Protein AF-A0A382B850-F1 (afdb_monomer_lite)

Structure (mmCIF, N/CA/C/O backbone):
data_AF-A0A382B850-F1
#
_entry.id   AF-A0A382B850-F1
#
loop_
_atom_site.group_PDB
_atom_site.id
_atom_site.type_symbol
_atom_site.label_atom_id
_atom_site.label_alt_id
_atom_site.label_comp_id
_atom_site.label_asym_id
_atom_site.label_entity_id
_atom_site.label_seq_id
_atom_site.pdbx_PDB_ins_code
_atom_site.Cartn_x
_atom_site.Cartn_y
_atom_site.Cartn_z
_atom_site.occupancy
_atom_site.B_iso_or_equiv
_atom_site.auth_seq_id
_atom_site.auth_comp_id
_atom_site.auth_asym_id
_atom_site.auth_atom_id
_atom_site.pdbx_PDB_model_num
ATOM 1 N N . MET A 1 1 ? -10.034 22.457 20.917 1.00 80.81 1 MET A N 1
ATOM 2 C CA . MET A 1 1 ? -9.694 21.547 19.808 1.00 80.81 1 MET A CA 1
ATOM 3 C C . MET A 1 1 ? -9.091 20.344 20.496 1.00 80.81 1 MET A C 1
ATOM 5 O O . MET A 1 1 ? -8.057 20.524 21.124 1.00 80.81 1 MET A O 1
ATOM 9 N N . ASN A 1 2 ? -9.812 19.227 20.530 1.00 94.81 2 ASN A N 1
ATOM 10 C CA . ASN A 1 2 ? -9.387 18.049 21.280 1.00 94.81 2 ASN A CA 1
ATOM 11 C C . ASN A 1 2 ? -8.382 17.240 20.463 1.00 94.81 2 ASN A C 1
ATOM 13 O O . ASN A 1 2 ? -8.350 17.309 19.231 1.00 94.81 2 ASN A O 1
ATOM 17 N N . THR A 1 3 ? -7.544 16.499 21.165 1.00 97.62 3 THR A N 1
ATOM 18 C CA . THR A 1 3 ? -6.659 15.490 20.596 1.00 97.62 3 THR A CA 1
ATOM 19 C C . THR A 1 3 ? -7.427 14.185 20.354 1.00 97.62 3 THR A C 1
ATOM 21 O O . THR A 1 3 ? -8.405 13.914 21.050 1.00 97.62 3 THR A O 1
ATOM 24 N N . PRO A 1 4 ? -6.965 13.310 19.438 1.00 97.75 4 PRO A N 1
ATOM 25 C CA . PRO A 1 4 ? -7.600 12.009 19.221 1.00 97.75 4 PRO A CA 1
ATOM 26 C C . PRO A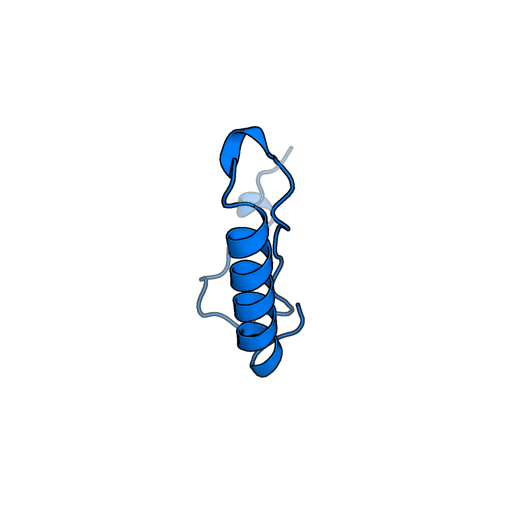 1 4 ? -7.734 11.175 20.502 1.00 97.75 4 PRO A C 1
ATOM 28 O O . PRO A 1 4 ? -8.743 10.507 20.696 1.00 97.75 4 PRO A O 1
ATOM 31 N N . ALA A 1 5 ? -6.743 11.256 21.396 1.00 97.88 5 ALA A N 1
ATOM 32 C CA . ALA A 1 5 ? -6.765 10.557 22.677 1.00 97.88 5 ALA A CA 1
ATOM 33 C C . ALA A 1 5 ? -7.861 11.088 23.620 1.00 97.88 5 ALA A C 1
ATOM 35 O O . ALA A 1 5 ? -8.516 10.296 24.292 1.00 97.88 5 ALA A O 1
ATOM 36 N N . GLU A 1 6 ? -8.090 12.407 23.650 1.00 98.38 6 GLU A N 1
ATOM 37 C CA . GLU A 1 6 ? -9.187 13.021 24.420 1.00 98.38 6 GLU A CA 1
ATOM 38 C C . GLU A 1 6 ? -10.567 12.639 23.864 1.00 98.38 6 GLU A C 1
ATOM 40 O O . GLU A 1 6 ? -11.522 12.528 24.630 1.00 98.38 6 GLU A O 1
ATOM 45 N N . ASP A 1 7 ? -10.654 12.366 22.560 1.00 97.94 7 ASP A N 1
ATOM 46 C CA . ASP A 1 7 ? -11.866 11.877 21.894 1.00 97.94 7 ASP A CA 1
ATOM 47 C C . ASP A 1 7 ? -11.996 10.332 21.928 1.00 97.94 7 ASP A C 1
ATOM 49 O O . ASP A 1 7 ? -12.927 9.770 21.349 1.00 97.94 7 ASP A O 1
ATOM 53 N N . GLY A 1 8 ? -11.088 9.622 22.615 1.00 98.00 8 GLY A N 1
ATOM 54 C CA . GLY A 1 8 ? -11.141 8.165 22.814 1.00 98.00 8 GLY A CA 1
ATOM 55 C C . GLY A 1 8 ? -10.606 7.313 21.653 1.00 98.00 8 GLY A C 1
ATOM 56 O O . GLY A 1 8 ? -10.770 6.091 21.663 1.00 98.00 8 GLY A O 1
ATOM 57 N N . PHE A 1 9 ? -9.955 7.926 20.665 1.00 97.88 9 PHE A N 1
ATOM 58 C CA . PHE A 1 9 ? -9.295 7.222 19.566 1.00 97.88 9 PHE A CA 1
ATOM 59 C C . PHE A 1 9 ? -7.885 6.770 19.953 1.00 97.88 9 PHE A C 1
ATOM 61 O O . PHE A 1 9 ? -7.179 7.415 20.729 1.00 97.88 9 PHE A O 1
ATOM 68 N N . TYR A 1 10 ? -7.445 5.675 19.341 1.00 96.56 10 TYR A N 1
ATOM 69 C CA . TYR A 1 10 ? -6.082 5.169 19.447 1.00 96.56 10 TYR A CA 1
ATOM 70 C C . TYR A 1 10 ? -5.639 4.572 18.109 1.00 96.56 10 TYR A C 1
ATOM 72 O O . TYR A 1 10 ? -6.471 4.199 17.281 1.00 96.56 10 TYR A O 1
ATOM 80 N N . MET A 1 11 ? -4.326 4.486 17.895 1.00 96.50 11 MET A N 1
ATOM 81 C CA . MET A 1 11 ? -3.776 3.748 16.762 1.00 96.50 11 MET A CA 1
ATOM 82 C C . MET A 1 11 ? -3.797 2.254 17.100 1.00 96.50 11 MET A C 1
ATOM 84 O O . MET A 1 11 ? -3.163 1.859 18.085 1.00 96.50 11 MET A O 1
ATOM 88 N N . PRO A 1 12 ? -4.540 1.427 16.347 1.00 96.56 12 PRO A N 1
ATOM 89 C CA . PRO A 1 12 ? -4.524 -0.008 16.563 1.00 96.56 12 PRO A CA 1
ATOM 90 C C . PRO A 1 12 ? -3.134 -0.574 16.238 1.00 96.56 12 PRO A C 1
ATOM 92 O O . PRO A 1 12 ? -2.376 0.038 15.485 1.00 96.56 12 PRO A O 1
ATOM 95 N N . PRO A 1 13 ? -2.784 -1.736 16.805 1.00 96.62 13 PRO A N 1
ATOM 96 C CA . PRO A 1 13 ? -1.555 -2.419 16.440 1.00 96.62 13 PRO A CA 1
ATOM 97 C C . PRO A 1 13 ? -1.613 -2.949 15.001 1.00 96.62 13 PRO A C 1
ATOM 99 O O . PRO A 1 13 ? -2.664 -3.401 14.549 1.00 96.62 13 PRO A O 1
ATOM 102 N N . ASP A 1 14 ? -0.457 -3.018 14.343 1.00 95.69 14 ASP A N 1
ATOM 103 C CA . ASP A 1 14 ? -0.315 -3.458 12.942 1.00 95.69 14 ASP A CA 1
ATOM 104 C C . ASP A 1 14 ? -0.636 -4.950 12.701 1.00 95.69 14 ASP A C 1
ATOM 106 O O . ASP A 1 14 ? -0.639 -5.417 11.568 1.00 95.69 14 ASP A O 1
ATOM 110 N N . TRP A 1 15 ? -0.854 -5.733 13.762 1.00 95.38 15 TRP A N 1
ATOM 111 C CA . TRP A 1 15 ? -1.277 -7.141 13.690 1.00 95.38 15 TRP A CA 1
ATOM 112 C C . TRP A 1 15 ? -2.770 -7.334 13.995 1.00 95.38 15 TRP A C 1
ATOM 114 O O . TRP A 1 15 ? -3.233 -8.469 14.143 1.00 95.38 15 TRP A O 1
ATOM 124 N N . GLY A 1 16 ? -3.512 -6.241 14.185 1.00 95.81 16 GLY A N 1
ATOM 125 C CA . GLY A 1 16 ? -4.957 -6.279 14.370 1.00 95.81 16 GLY A CA 1
ATOM 126 C C . GLY A 1 16 ? -5.707 -6.611 13.071 1.00 95.81 16 GLY A C 1
ATOM 127 O O . GLY A 1 16 ? -5.106 -6.745 12.010 1.00 95.81 16 GLY A O 1
ATOM 128 N N . PRO A 1 17 ? -7.042 -6.751 13.125 1.00 95.50 17 PRO A N 1
ATOM 129 C CA . PRO A 1 17 ? -7.856 -6.886 11.922 1.00 95.50 17 PRO A CA 1
ATOM 130 C C . PRO A 1 17 ? -7.741 -5.644 11.031 1.00 95.50 17 PRO A C 1
A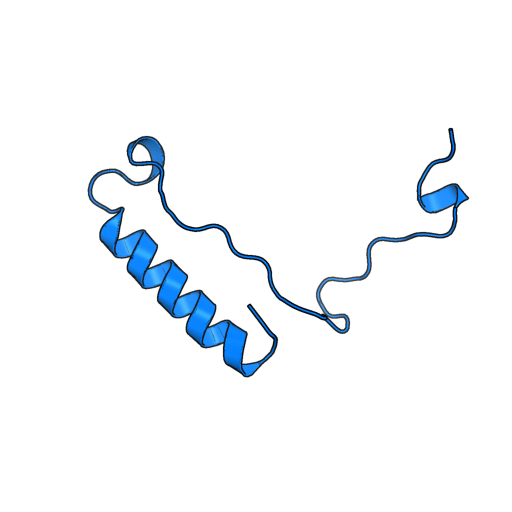TOM 132 O O . PRO A 1 17 ? -7.917 -4.521 11.507 1.00 95.50 17 PRO A O 1
ATOM 135 N N . HIS A 1 18 ? -7.504 -5.849 9.740 1.00 96.38 18 HIS A N 1
ATOM 136 C CA . HIS A 1 18 ? -7.444 -4.785 8.742 1.00 96.38 18 HIS A CA 1
ATOM 137 C C . HIS A 1 18 ? -8.663 -4.826 7.820 1.00 96.38 18 HIS A C 1
ATOM 139 O O . HIS A 1 18 ? -9.163 -5.895 7.473 1.00 96.38 18 HIS A O 1
ATOM 145 N N . GLU A 1 19 ? -9.129 -3.652 7.387 1.00 97.44 19 GLU A N 1
ATOM 146 C CA . GLU A 1 19 ? -10.140 -3.558 6.327 1.00 97.44 19 GLU A CA 1
ATOM 147 C C . GLU A 1 19 ? -9.504 -3.646 4.929 1.00 97.44 19 GLU A C 1
ATOM 149 O O . GLU A 1 19 ? -10.106 -4.205 4.012 1.00 97.44 19 GLU A O 1
ATOM 154 N N . ARG A 1 20 ? -8.309 -3.062 4.756 1.00 97.62 20 ARG A N 1
ATOM 155 C CA . ARG A 1 20 ? -7.560 -3.003 3.492 1.00 97.62 20 ARG A CA 1
ATOM 156 C C . ARG A 1 20 ? -6.110 -2.561 3.697 1.00 97.62 20 ARG A C 1
ATOM 158 O O . ARG A 1 20 ? -5.815 -1.865 4.671 1.00 97.62 20 ARG A O 1
ATOM 165 N N . CYS A 1 21 ? -5.275 -2.828 2.698 1.00 97.62 21 CYS A N 1
ATOM 166 C CA . CYS A 1 21 ? -3.934 -2.272 2.564 1.00 97.62 21 CYS A CA 1
ATOM 167 C C . CYS A 1 21 ? -3.927 -1.081 1.603 1.00 97.62 21 CYS A C 1
ATOM 169 O O . CYS A 1 21 ? -4.483 -1.162 0.512 1.00 97.62 21 CYS A O 1
ATOM 171 N N . TRP A 1 22 ? -3.232 0.002 1.950 1.00 97.94 22 TRP A N 1
ATOM 172 C CA . TRP A 1 22 ? -2.957 1.089 1.008 1.00 97.94 22 TRP A CA 1
ATOM 173 C C . TRP A 1 22 ? -1.528 0.990 0.487 1.00 97.94 22 TRP A C 1
ATOM 175 O O . TRP A 1 22 ? -0.585 0.816 1.258 1.00 97.94 22 TRP A O 1
ATOM 185 N N . MET A 1 23 ? -1.354 1.160 -0.824 1.00 98.19 23 MET A N 1
ATOM 186 C CA . MET A 1 23 ? -0.048 1.099 -1.477 1.00 98.19 23 MET A CA 1
ATOM 187 C C . MET A 1 23 ? 0.195 2.318 -2.365 1.00 98.19 23 MET A C 1
ATOM 189 O O . MET A 1 23 ? -0.701 2.798 -3.056 1.00 98.19 23 MET A O 1
ATOM 193 N N . ALA A 1 24 ? 1.438 2.797 -2.379 1.00 97.69 24 ALA A N 1
ATOM 194 C CA . ALA A 1 24 ? 1.884 3.831 -3.304 1.00 97.69 24 ALA A CA 1
ATOM 195 C C . ALA A 1 24 ? 2.527 3.201 -4.547 1.00 97.69 24 ALA A C 1
ATOM 197 O O . ALA A 1 24 ? 3.311 2.256 -4.440 1.00 97.69 24 ALA A O 1
ATOM 198 N N . TRP A 1 25 ? 2.232 3.755 -5.724 1.00 98.19 25 TRP A N 1
ATOM 199 C CA . TRP A 1 25 ? 2.835 3.308 -6.978 1.00 98.19 25 TRP A CA 1
ATOM 200 C C . TRP A 1 25 ? 4.147 4.055 -7.280 1.00 98.19 25 TRP A C 1
ATOM 202 O O . TRP A 1 25 ? 4.177 5.289 -7.190 1.00 98.19 25 TRP A O 1
ATOM 212 N N . PRO A 1 26 ? 5.231 3.360 -7.676 1.00 98.06 26 PRO A N 1
ATOM 213 C CA . PRO A 1 26 ? 6.459 4.002 -8.129 1.00 98.06 26 PRO A CA 1
ATOM 214 C C . PRO A 1 26 ? 6.212 4.859 -9.375 1.00 98.06 26 PRO A C 1
ATOM 216 O O . PRO A 1 26 ? 5.811 4.365 -10.422 1.00 98.06 26 PRO A O 1
ATOM 219 N N . CYS A 1 27 ? 6.467 6.163 -9.275 1.00 96.88 27 CYS A N 1
ATOM 220 C CA . CYS A 1 27 ? 6.294 7.087 -10.404 1.00 96.88 27 CYS A CA 1
ATOM 221 C C . CYS A 1 27 ? 7.447 8.086 -10.576 1.00 96.88 27 CYS A C 1
ATOM 223 O O . CYS A 1 27 ? 7.615 8.685 -11.636 1.00 96.88 27 CYS A O 1
ATOM 225 N N . ARG A 1 28 ? 8.260 8.292 -9.534 1.00 96.81 28 ARG A N 1
ATOM 226 C CA . ARG A 1 28 ? 9.261 9.360 -9.513 1.00 96.81 28 ARG A CA 1
ATOM 227 C C . ARG A 1 28 ? 10.597 8.886 -10.081 1.00 96.81 28 ARG A C 1
ATOM 229 O O . ARG A 1 28 ? 11.387 8.269 -9.370 1.00 96.81 28 ARG A O 1
ATOM 236 N N . LEU A 1 29 ? 10.896 9.265 -11.324 1.00 95.62 29 LEU A N 1
ATOM 237 C CA . LEU A 1 29 ? 12.169 8.934 -11.982 1.00 95.62 29 LEU A CA 1
ATOM 238 C C . LEU A 1 29 ? 13.398 9.407 -11.196 1.00 95.62 29 LEU A C 1
ATOM 240 O O . LEU A 1 29 ? 14.398 8.708 -11.166 1.00 95.62 29 LEU A O 1
ATOM 244 N N . SER A 1 30 ? 13.332 10.538 -10.487 1.00 97.50 30 SER A N 1
ATOM 245 C CA . SER A 1 30 ? 14.471 10.996 -9.676 1.00 97.50 30 SER A CA 1
ATOM 246 C C . SER A 1 30 ? 14.785 10.090 -8.476 1.00 97.50 30 SER A C 1
ATOM 248 O O . SER A 1 30 ? 15.848 10.235 -7.888 1.00 97.50 30 SER A O 1
ATOM 250 N N . ALA A 1 31 ? 13.852 9.225 -8.062 1.00 96.50 31 ALA A N 1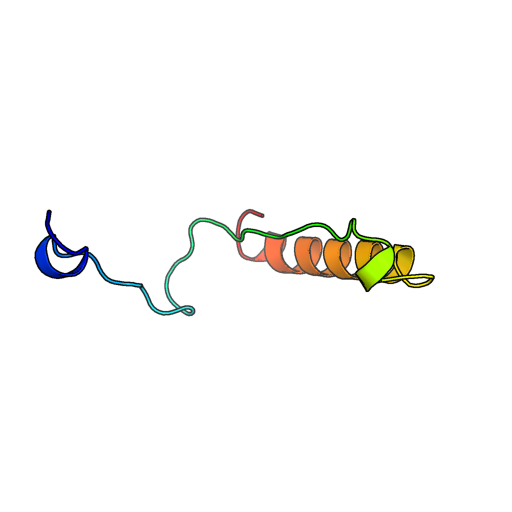
ATOM 251 C CA . ALA A 1 31 ? 14.049 8.272 -6.970 1.00 96.50 31 ALA A CA 1
ATOM 252 C C . ALA A 1 31 ? 14.478 6.888 -7.481 1.00 96.50 31 ALA A C 1
ATOM 254 O O . ALA A 1 31 ? 15.275 6.221 -6.833 1.00 96.50 31 ALA A O 1
ATOM 255 N N . TRP A 1 32 ? 13.960 6.469 -8.640 1.00 95.75 32 TRP A N 1
ATOM 256 C CA . TRP A 1 32 ? 14.140 5.108 -9.159 1.00 95.75 32 TRP A CA 1
ATOM 257 C C . TRP A 1 32 ? 15.113 5.010 -10.340 1.00 95.75 32 TRP A C 1
ATOM 259 O O . TRP A 1 32 ? 15.691 3.949 -10.569 1.00 95.75 32 TRP A O 1
ATOM 269 N N . GLY A 1 33 ? 15.322 6.103 -11.077 1.00 97.31 33 GLY A N 1
ATOM 270 C CA . GLY A 1 33 ? 16.178 6.158 -12.259 1.00 97.31 33 GLY A CA 1
ATOM 271 C C . GLY A 1 33 ? 15.821 5.077 -13.277 1.00 97.31 33 GLY A C 1
ATOM 272 O O . GLY A 1 33 ? 14.650 4.851 -13.581 1.00 97.31 33 GLY A O 1
ATOM 273 N N . GLU A 1 34 ? 16.845 4.372 -13.751 1.00 97.12 34 GLU A N 1
ATOM 274 C CA . GLU A 1 34 ? 16.727 3.249 -14.690 1.00 97.12 34 GLU A CA 1
ATOM 275 C C . GLU A 1 34 ? 16.008 2.024 -14.091 1.00 97.12 34 GLU A C 1
ATOM 277 O O . GLU A 1 34 ? 15.580 1.142 -14.827 1.00 97.12 34 GLU A O 1
ATOM 282 N N . ASN A 1 35 ? 15.812 1.969 -12.766 1.00 97.94 35 ASN A N 1
ATOM 283 C CA . ASN A 1 35 ? 15.144 0.853 -12.086 1.00 97.94 35 ASN A CA 1
ATOM 284 C C . ASN A 1 35 ? 13.628 1.045 -11.920 1.00 97.94 35 ASN A C 1
ATOM 286 O O . ASN A 1 35 ? 12.996 0.258 -11.212 1.00 97.94 35 ASN A O 1
ATOM 290 N N . ILE A 1 36 ? 13.024 2.075 -12.525 1.00 98.25 36 ILE A N 1
ATOM 291 C CA . ILE A 1 36 ? 11.585 2.350 -12.369 1.00 98.25 36 ILE A CA 1
ATOM 292 C C . ILE A 1 36 ? 10.714 1.156 -12.784 1.00 98.25 36 ILE A C 1
ATOM 294 O O . ILE A 1 36 ? 9.756 0.828 -12.085 1.00 98.25 36 ILE A O 1
ATOM 298 N N . ASP A 1 37 ? 11.090 0.442 -13.845 1.00 98.12 37 ASP A N 1
ATOM 299 C CA . ASP A 1 37 ? 10.343 -0.727 -14.316 1.00 98.12 37 ASP A CA 1
ATOM 300 C C . ASP A 1 37 ? 10.424 -1.887 -13.317 1.00 98.12 37 ASP A C 1
ATOM 302 O O . ASP A 1 37 ? 9.415 -2.522 -13.003 1.00 98.12 37 ASP A O 1
ATOM 306 N N . HIS A 1 38 ? 11.604 -2.123 -12.735 1.00 98.38 38 HIS A N 1
ATOM 307 C CA . HIS A 1 38 ? 11.773 -3.113 -11.672 1.00 98.38 38 HIS A CA 1
ATOM 308 C C . HIS A 1 38 ? 10.977 -2.747 -10.417 1.00 98.38 38 HIS A C 1
ATOM 310 O O . HIS A 1 38 ? 10.360 -3.626 -9.815 1.00 98.38 38 HIS A O 1
ATOM 316 N N . ALA A 1 39 ? 10.943 -1.466 -10.044 1.00 98.31 39 ALA A N 1
ATOM 317 C CA . ALA A 1 39 ? 10.146 -0.992 -8.919 1.00 98.31 39 ALA A CA 1
ATOM 318 C C . ALA A 1 39 ? 8.652 -1.256 -9.153 1.00 98.31 39 ALA A C 1
ATOM 320 O O . ALA A 1 39 ? 7.993 -1.839 -8.295 1.00 98.31 39 ALA A O 1
ATOM 321 N N . CYS A 1 40 ? 8.132 -0.917 -10.336 1.00 98.50 40 CYS A N 1
ATOM 322 C CA . CYS A 1 40 ? 6.752 -1.205 -10.729 1.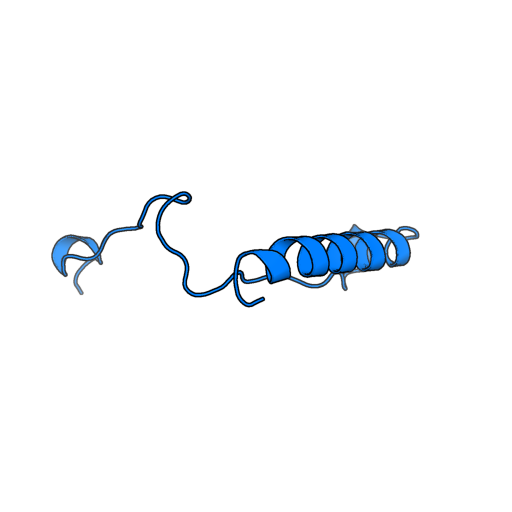00 98.50 40 CYS A CA 1
ATOM 323 C C . CYS A 1 40 ? 6.430 -2.707 -10.655 1.00 98.50 40 CYS A C 1
ATOM 325 O O . CYS A 1 40 ? 5.412 -3.101 -10.078 1.00 98.50 40 CYS A O 1
ATOM 327 N N . LEU A 1 41 ? 7.303 -3.565 -11.196 1.00 98.69 41 LEU A N 1
ATOM 328 C CA . LEU A 1 41 ? 7.119 -5.020 -11.153 1.00 98.69 41 LEU A CA 1
ATOM 329 C C . LEU A 1 41 ? 7.127 -5.562 -9.717 1.00 98.69 41 LEU A C 1
ATOM 331 O O . LEU A 1 41 ? 6.284 -6.400 -9.379 1.00 98.69 41 LEU A O 1
ATOM 335 N N . ALA A 1 42 ? 8.032 -5.065 -8.872 1.00 98.50 42 ALA A N 1
ATOM 336 C CA . ALA A 1 42 ? 8.110 -5.433 -7.462 1.00 98.50 42 ALA A CA 1
ATOM 337 C C . ALA A 1 42 ? 6.859 -4.983 -6.690 1.00 98.50 42 ALA A C 1
ATOM 339 O O . ALA A 1 42 ? 6.257 -5.794 -5.985 1.00 98.50 42 ALA A O 1
ATOM 340 N N . THR A 1 43 ? 6.406 -3.738 -6.875 1.00 98.56 43 THR A N 1
ATOM 341 C CA . 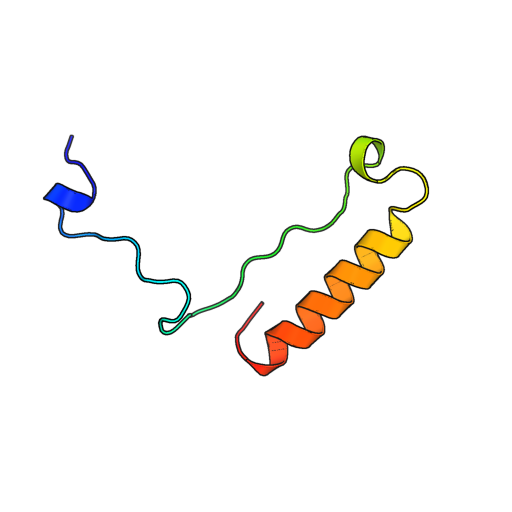THR A 1 43 ? 5.181 -3.223 -6.244 1.00 98.56 43 THR A CA 1
ATOM 342 C C . THR A 1 43 ? 3.947 -4.005 -6.691 1.00 98.56 43 THR A C 1
ATOM 344 O O . THR A 1 43 ? 3.119 -4.363 -5.855 1.00 98.56 43 THR A O 1
ATOM 347 N N . ALA A 1 44 ? 3.836 -4.359 -7.975 1.00 98.69 44 ALA A N 1
ATOM 348 C CA . ALA A 1 44 ? 2.752 -5.217 -8.454 1.00 98.69 44 ALA A CA 1
ATOM 349 C C . ALA A 1 44 ? 2.820 -6.636 -7.858 1.00 98.69 44 ALA A C 1
ATOM 351 O O . ALA A 1 44 ? 1.785 -7.241 -7.582 1.00 98.69 44 ALA A O 1
ATOM 352 N N . GLY A 1 45 ? 4.026 -7.177 -7.655 1.00 98.75 45 GLY A N 1
ATOM 353 C CA . GLY A 1 45 ? 4.238 -8.444 -6.951 1.00 98.75 45 GLY A CA 1
ATOM 354 C C . GLY A 1 45 ? 3.760 -8.392 -5.501 1.00 98.75 45 GLY A C 1
ATOM 355 O O . GLY A 1 45 ? 3.055 -9.298 -5.063 1.00 98.75 45 GLY A O 1
ATOM 356 N N . LEU A 1 46 ? 4.072 -7.305 -4.795 1.00 98.56 46 LEU A N 1
ATOM 357 C CA . LEU A 1 46 ? 3.610 -7.066 -3.430 1.00 98.56 46 LEU A CA 1
ATOM 358 C C . LEU A 1 46 ? 2.079 -6.945 -3.358 1.00 98.56 46 LEU A C 1
ATOM 360 O O . LEU A 1 46 ? 1.466 -7.611 -2.530 1.00 98.56 46 LEU A O 1
ATOM 364 N N . ALA A 1 47 ? 1.453 -6.190 -4.266 1.00 98.69 47 ALA A N 1
ATOM 365 C CA . ALA A 1 47 ? -0.007 -6.066 -4.317 1.00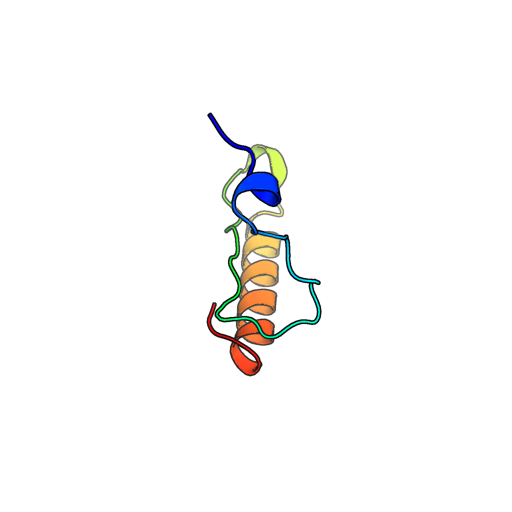 98.69 47 ALA A CA 1
ATOM 366 C C . ALA A 1 47 ? -0.687 -7.430 -4.545 1.00 98.69 47 ALA A C 1
ATOM 368 O O . ALA A 1 47 ? -1.649 -7.773 -3.860 1.00 98.69 47 ALA A O 1
ATOM 369 N N . ARG A 1 48 ? -0.135 -8.257 -5.449 1.00 98.75 48 ARG A N 1
ATOM 370 C CA . ARG A 1 48 ? -0.604 -9.637 -5.668 1.00 98.75 48 ARG A CA 1
ATOM 371 C C . ARG A 1 48 ? -0.436 -10.529 -4.437 1.00 98.75 48 ARG A C 1
ATOM 373 O O . ARG A 1 48 ? -1.260 -11.403 -4.215 1.00 98.75 48 ARG A O 1
ATOM 380 N N . ALA A 1 49 ? 0.615 -10.332 -3.647 1.00 98.69 49 ALA A N 1
ATOM 381 C CA . ALA A 1 49 ? 0.802 -11.092 -2.416 1.00 98.69 49 ALA A CA 1
ATOM 382 C C . ALA A 1 49 ? -0.221 -10.683 -1.343 1.00 98.69 49 ALA A C 1
ATOM 384 O O . ALA A 1 49 ? -0.814 -11.547 -0.702 1.00 98.69 49 ALA A O 1
ATOM 385 N N . ILE A 1 50 ? -0.455 -9.378 -1.180 1.00 98.31 50 ILE A N 1
ATOM 386 C CA . ILE A 1 50 ? -1.365 -8.821 -0.170 1.00 98.31 50 ILE A CA 1
ATOM 387 C C . ILE A 1 50 ? -2.826 -9.167 -0.468 1.00 98.31 50 ILE A C 1
ATOM 389 O O . ILE A 1 50 ? -3.547 -9.530 0.459 1.00 98.31 50 ILE A O 1
ATOM 393 N N . MET A 1 51 ? -3.249 -9.153 -1.740 1.00 98.12 51 MET A N 1
ATOM 394 C CA . MET A 1 51 ? -4.648 -9.430 -2.116 1.00 98.12 51 MET A CA 1
ATOM 395 C C . MET A 1 51 ? -5.164 -10.814 -1.688 1.00 98.12 51 MET A C 1
ATOM 397 O O . MET A 1 51 ? -6.368 -11.060 -1.712 1.00 98.12 51 MET A O 1
ATOM 401 N N . HIS A 1 52 ? -4.271 -11.741 -1.327 1.00 98.25 52 HIS A N 1
ATOM 402 C CA . HIS A 1 52 ? -4.648 -13.039 -0.770 1.00 98.25 52 HIS A CA 1
ATOM 403 C C . HIS A 1 52 ? -5.131 -12.958 0.686 1.00 98.25 52 HIS A C 1
ATOM 405 O O . HIS A 1 52 ? -5.775 -13.897 1.152 1.00 98.25 52 HIS A O 1
ATOM 411 N N . TYR A 1 53 ? -4.828 -11.866 1.389 1.00 97.12 53 TYR A N 1
ATOM 412 C CA . TYR A 1 53 ? -5.124 -11.670 2.808 1.00 97.12 53 TYR A CA 1
ATOM 413 C C . TYR A 1 53 ? -6.146 -10.555 3.037 1.00 97.12 53 TYR A C 1
ATOM 415 O O . TYR A 1 53 ? -7.038 -10.715 3.867 1.00 97.12 53 TYR A O 1
ATOM 423 N N . GLU A 1 54 ? -6.047 -9.453 2.292 1.00 97.56 54 GLU A N 1
ATOM 424 C CA . GLU A 1 54 ? -6.924 -8.290 2.445 1.00 97.56 54 GLU A CA 1
ATOM 425 C C . GLU A 1 54 ? -7.080 -7.511 1.127 1.00 97.56 54 GLU A C 1
ATOM 427 O O . GLU A 1 54 ? -6.224 -7.613 0.245 1.00 97.56 54 GLU A O 1
ATOM 432 N N . PRO A 1 55 ? -8.160 -6.726 0.960 1.00 98.19 55 PRO A N 1
ATOM 433 C CA . PRO A 1 55 ? -8.307 -5.821 -0.176 1.00 98.19 55 PRO A CA 1
ATOM 434 C C . PRO A 1 55 ? -7.140 -4.831 -0.278 1.00 98.19 55 PRO A C 1
ATOM 436 O O . PRO A 1 55 ? -6.698 -4.287 0.732 1.00 98.19 55 PRO A O 1
ATOM 439 N N . VAL A 1 56 ? -6.688 -4.560 -1.503 1.00 96.31 56 VAL A N 1
ATOM 440 C CA . VAL A 1 56 ? -5.629 -3.596 -1.843 1.00 96.31 56 VAL A CA 1
ATOM 441 C C . VAL A 1 56 ? -6.081 -2.686 -2.976 1.00 96.31 56 VAL A C 1
ATOM 443 O O . VAL A 1 56 ? -6.767 -3.197 -3.891 1.00 96.31 56 VAL A O 1
#

Radius of gyration: 16.7 Å; chains: 1; bounding box: 29×35×39 Å

Organism: NCBI:txid408172

Foldseek 3Di:
DDDCVRVVDDDDDPPDDDQADDDDQQDDCVVQPPCNVVSRVVSVVVQVVCVVPHHD

Sequence (56 aa):
MNTPAEDGFYMPPDWGPHERCWMAWPCRLSAWGENIDHACLATAGLARAIMHYEPV

InterPro domains:
  IPR007466 Peptidyl-arginine deiminase, Porphyromonas-type [PF04371] (11-56)
  IPR007466 Peptidyl-arginine deiminase, Porphyromonas-type [PTHR31377] (2-56)

pLDDT: mean 97.21, std 2.43, range [80.81, 98.75]

Secondary structure (DSSP, 8-state):
---TTTTT--PPPTTS--S----PPP--HHHHGGGHHHHHHHHHHHHHHHTTTS--